Protein AF-A0A1S9CVH1-F1 (afdb_monomer_lite)

pLDDT: mean 71.85, std 16.44, range [32.06, 89.69]

Sequence (109 aa):
MKVQVIYSSLTGSTKKLAEGIFEGLNCDNKSIHDLKEGEPILDGDIILLGYWVDKGTANRQMIDFMETIKGKVVGVFWFCICMCMCMCMHVYLWVYTNKDVHDFYERFM

Secondary structure (DSSP, 8-state):
--EEEEE--SSSHHHHHHHHHHHH---SSEEEEETTT-------SEEEEEEEEETTEE-HHHHHHHHH--SSEEEEEEE---SSS-S------EEEEHHHHHHHHHHH-

Foldseek 3Di:
DAEEEEEEDDPCPLVVVSVVVQVPDPDPHYYYYYVVVHQDDPPGLEYEYEFEDDPQHGDPSVVVNLVVDAQHWYWYWYFDPDVPDDPDRDTDTDIDGSVCVVVVRVVRD

Radius of gyration: 13.41 Å; chains: 1; bounding box: 26×28×38 Å

Structure (mmCIF, N/CA/C/O backbone):
data_AF-A0A1S9CVH1-F1
#
_entry.id   AF-A0A1S9CVH1-F1
#
loop_
_atom_site.group_PDB
_atom_site.id
_atom_site.type_symbol
_atom_site.label_atom_id
_atom_site.label_alt_id
_atom_site.label_comp_id
_atom_site.label_asym_id
_atom_site.label_entity_id
_atom_site.label_seq_id
_atom_site.pdbx_PDB_ins_code
_atom_site.Cartn_x
_atom_site.Cartn_y
_atom_site.Cartn_z
_atom_site.occupancy
_atom_site.B_iso_or_equiv
_atom_site.auth_seq_id
_atom_site.auth_comp_id
_atom_site.auth_asym_id
_atom_site.auth_atom_id
_atom_site.pdbx_PDB_model_num
ATOM 1 N N . MET A 1 1 ? -12.684 5.778 14.200 1.00 71.00 1 MET A N 1
ATOM 2 C CA . MET A 1 1 ? -12.337 5.223 12.882 1.00 71.00 1 MET A CA 1
ATOM 3 C C . MET A 1 1 ? -10.846 5.421 12.697 1.00 71.00 1 MET A C 1
ATOM 5 O O . MET A 1 1 ? -10.402 6.560 12.600 1.00 71.00 1 MET A O 1
ATOM 9 N N . LYS A 1 2 ? -10.077 4.339 12.800 1.00 83.62 2 LYS A N 1
ATOM 10 C CA . LYS A 1 2 ? -8.617 4.353 12.715 1.00 83.62 2 LYS A CA 1
ATOM 11 C C . LYS A 1 2 ? -8.185 3.912 11.321 1.00 83.62 2 LYS A C 1
ATOM 13 O O . LYS A 1 2 ? -8.557 2.821 10.890 1.00 83.62 2 LYS A O 1
ATOM 18 N N . VAL A 1 3 ? -7.424 4.754 10.624 1.00 85.94 3 VAL A N 1
ATOM 19 C CA . VAL A 1 3 ? -6.943 4.475 9.263 1.00 85.94 3 VAL A CA 1
ATOM 20 C C . VAL A 1 3 ? -5.455 4.154 9.308 1.00 85.94 3 VAL A C 1
ATOM 22 O O . VAL A 1 3 ? -4.657 4.949 9.794 1.00 85.94 3 VAL A O 1
ATOM 25 N N . GLN A 1 4 ? -5.057 2.996 8.799 1.00 88.12 4 GLN A N 1
ATOM 26 C CA . GLN A 1 4 ? -3.647 2.629 8.680 1.00 88.12 4 GLN A CA 1
ATOM 27 C C . GLN A 1 4 ? -3.248 2.585 7.214 1.00 88.12 4 GLN A C 1
ATOM 29 O O . GLN A 1 4 ? -3.819 1.825 6.446 1.00 88.12 4 GLN A O 1
ATOM 34 N N . VAL A 1 5 ? -2.264 3.388 6.827 1.00 88.88 5 VAL A N 1
ATOM 35 C CA . VAL A 1 5 ? -1.659 3.370 5.497 1.00 88.88 5 VAL A CA 1
ATOM 36 C C . VAL A 1 5 ? -0.383 2.548 5.586 1.00 88.88 5 VAL A C 1
ATOM 38 O O . VAL A 1 5 ? 0.543 2.905 6.303 1.00 88.88 5 VAL A O 1
ATOM 41 N N . ILE A 1 6 ? -0.329 1.434 4.881 1.00 89.00 6 ILE A N 1
ATOM 42 C CA . ILE A 1 6 ? 0.813 0.529 4.868 1.00 89.00 6 ILE A CA 1
ATOM 43 C C . ILE A 1 6 ? 1.271 0.446 3.427 1.00 89.00 6 ILE A C 1
ATOM 45 O O . ILE A 1 6 ? 0.475 0.119 2.555 1.00 89.00 6 ILE A O 1
ATOM 49 N N . TYR A 1 7 ? 2.527 0.756 3.145 1.00 89.69 7 TYR A N 1
ATOM 50 C CA . TYR A 1 7 ? 3.029 0.712 1.779 1.00 89.69 7 TYR A CA 1
ATOM 51 C C . TYR A 1 7 ? 4.347 -0.046 1.678 1.00 89.69 7 TYR A C 1
ATOM 53 O O . TYR A 1 7 ? 5.057 -0.223 2.658 1.00 89.69 7 TYR A O 1
ATOM 61 N N . SER A 1 8 ? 4.670 -0.508 0.475 1.00 87.94 8 SER A N 1
ATOM 62 C CA . SER A 1 8 ? 5.983 -1.020 0.103 1.00 87.94 8 SER A CA 1
ATOM 63 C C . SER A 1 8 ? 6.478 -0.228 -1.098 1.00 87.94 8 SER A C 1
ATOM 65 O O . SER A 1 8 ? 5.750 -0.028 -2.076 1.00 87.94 8 SER A O 1
ATOM 67 N N . SER A 1 9 ? 7.717 0.255 -1.032 1.00 84.81 9 SER A N 1
ATOM 68 C CA . SER A 1 9 ? 8.297 1.096 -2.077 1.00 84.81 9 SER A CA 1
ATOM 69 C C . SER A 1 9 ? 9.705 0.646 -2.453 1.00 84.81 9 SER A C 1
ATOM 71 O O . SER A 1 9 ? 10.588 0.498 -1.601 1.00 84.81 9 SER A O 1
ATOM 73 N N . LEU A 1 10 ? 9.945 0.468 -3.755 1.00 79.56 10 LEU A N 1
ATOM 74 C CA . LEU A 1 10 ? 11.277 0.163 -4.274 1.00 79.56 10 LEU A CA 1
ATOM 75 C C . LEU A 1 10 ? 12.104 1.439 -4.481 1.00 79.56 10 LEU A C 1
ATOM 77 O O . LEU A 1 10 ? 13.168 1.578 -3.885 1.00 79.56 10 LEU A O 1
ATOM 81 N N . THR A 1 11 ? 11.589 2.374 -5.285 1.00 80.62 11 THR A N 1
ATOM 82 C CA . THR A 1 11 ? 12.286 3.592 -5.748 1.00 80.62 11 THR A CA 1
ATOM 83 C C . THR A 1 11 ? 11.760 4.890 -5.127 1.00 80.62 11 THR A C 1
ATOM 85 O O . THR A 1 11 ? 12.220 5.973 -5.476 1.00 80.62 11 THR A O 1
ATOM 88 N N . GLY A 1 12 ? 10.788 4.813 -4.212 1.00 81.19 12 GLY A N 1
ATOM 89 C CA . GLY A 1 12 ? 10.232 5.983 -3.522 1.00 81.19 12 GLY A CA 1
ATOM 90 C C . GLY A 1 12 ? 8.943 6.553 -4.128 1.00 81.19 12 GLY A C 1
ATOM 91 O O . GLY A 1 12 ? 8.326 7.407 -3.499 1.00 81.19 12 GLY A O 1
ATOM 92 N N . SER A 1 13 ? 8.479 6.080 -5.291 1.00 83.62 13 SER A N 1
ATOM 93 C CA . SER A 1 13 ? 7.227 6.576 -5.898 1.00 83.62 13 SER A CA 1
ATOM 94 C C . SER A 1 13 ? 5.988 6.214 -5.076 1.00 83.62 13 SER A C 1
ATOM 96 O O . SER A 1 13 ? 5.186 7.088 -4.758 1.00 83.62 13 SER A O 1
ATOM 98 N N . THR A 1 14 ? 5.860 4.948 -4.664 1.00 83.50 14 THR A N 1
ATOM 99 C CA . THR A 1 14 ? 4.736 4.486 -3.828 1.00 83.50 14 THR A CA 1
ATOM 100 C C . THR A 1 14 ? 4.718 5.190 -2.472 1.00 83.50 14 THR A C 1
ATOM 102 O O . THR A 1 14 ? 3.645 5.475 -1.952 1.00 83.50 14 THR A O 1
ATOM 105 N N . LYS A 1 15 ? 5.897 5.554 -1.944 1.00 86.75 15 LYS A N 1
ATOM 106 C CA . LYS A 1 15 ? 6.028 6.355 -0.720 1.00 86.75 15 LYS A CA 1
ATOM 107 C C . LYS A 1 15 ? 5.365 7.724 -0.876 1.00 86.75 15 LYS A C 1
ATOM 109 O O . LYS A 1 15 ? 4.495 8.056 -0.085 1.00 86.75 15 LYS A O 1
ATOM 114 N N . LYS A 1 16 ? 5.705 8.473 -1.931 1.00 86.69 16 LYS A N 1
ATOM 115 C CA . LYS A 1 16 ? 5.112 9.798 -2.189 1.00 86.69 16 LYS A CA 1
ATOM 116 C C . LYS A 1 16 ? 3.594 9.734 -2.342 1.00 86.69 16 LYS A C 1
ATOM 118 O O . LYS A 1 16 ? 2.883 10.620 -1.885 1.00 86.69 16 LYS A O 1
ATOM 123 N N . LEU A 1 17 ? 3.098 8.677 -2.986 1.00 85.94 17 LEU A N 1
ATOM 124 C CA . LEU A 1 17 ? 1.664 8.450 -3.122 1.00 85.94 17 LEU A CA 1
ATOM 125 C C . LEU A 1 17 ? 1.003 8.161 -1.765 1.00 85.94 17 LEU A C 1
ATOM 127 O O . LEU A 1 17 ? -0.036 8.738 -1.460 1.00 85.94 17 LEU A O 1
ATOM 131 N N . ALA A 1 18 ? 1.618 7.309 -0.941 1.00 86.75 18 ALA A N 1
ATOM 132 C CA . ALA A 1 18 ? 1.135 7.007 0.403 1.00 86.75 18 ALA A CA 1
ATOM 133 C C . ALA A 1 18 ? 1.139 8.248 1.310 1.00 86.75 18 ALA A C 1
ATOM 135 O O . ALA A 1 18 ? 0.170 8.469 2.029 1.00 86.75 18 ALA A O 1
ATOM 136 N N . GLU A 1 19 ? 2.184 9.077 1.234 1.00 87.75 19 GLU A N 1
ATOM 137 C CA . GLU A 1 19 ? 2.277 10.362 1.938 1.00 87.75 19 GLU A CA 1
ATOM 138 C C . GLU A 1 19 ? 1.158 11.315 1.492 1.00 87.75 19 GLU A C 1
ATOM 140 O O . GLU A 1 19 ? 0.441 11.840 2.337 1.00 87.75 19 GLU A O 1
ATOM 145 N N . GLY A 1 20 ? 0.911 11.449 0.184 1.00 87.62 20 GLY A N 1
ATOM 146 C CA . GLY A 1 20 ? -0.175 12.290 -0.330 1.00 87.62 20 GLY A CA 1
ATOM 147 C C . GLY A 1 20 ? -1.571 11.824 0.101 1.00 87.62 20 GLY A C 1
ATOM 148 O O . GLY A 1 20 ? -2.413 12.642 0.471 1.00 87.62 20 GLY A O 1
ATOM 149 N N . ILE A 1 21 ? -1.821 10.509 0.114 1.00 86.00 21 ILE A N 1
ATOM 150 C CA . ILE A 1 21 ? -3.069 9.945 0.655 1.00 86.00 21 ILE A CA 1
ATOM 151 C C . ILE A 1 21 ? -3.157 10.224 2.158 1.00 86.00 21 ILE A C 1
ATOM 153 O O . ILE A 1 21 ? -4.197 10.659 2.646 1.00 86.00 21 ILE A O 1
ATOM 157 N N . PHE A 1 22 ? -2.067 10.013 2.896 1.00 86.94 22 PHE A N 1
ATOM 158 C CA . PHE A 1 22 ? -2.012 10.257 4.331 1.00 86.94 22 PHE A CA 1
ATOM 159 C C . PHE A 1 22 ? -2.303 11.720 4.675 1.00 86.94 22 PHE A C 1
ATOM 161 O O . PHE A 1 22 ? -3.086 11.975 5.586 1.00 86.94 22 PHE A O 1
ATOM 168 N N . GLU A 1 23 ? -1.737 12.682 3.948 1.00 86.25 23 GLU A N 1
ATOM 169 C CA . GLU A 1 23 ? -2.011 14.112 4.126 1.00 86.25 23 GLU A CA 1
ATOM 170 C C . GLU A 1 23 ? -3.456 14.478 3.762 1.00 86.25 23 GLU A C 1
ATOM 172 O O . GLU A 1 23 ? -4.094 15.222 4.504 1.00 86.25 23 GLU A O 1
ATOM 177 N N . GLY A 1 24 ? -4.002 13.904 2.684 1.00 85.25 24 GLY A N 1
ATOM 178 C CA . GLY A 1 24 ? -5.376 14.156 2.237 1.00 85.25 24 GLY A CA 1
ATOM 179 C C . GLY A 1 24 ? -6.468 13.570 3.141 1.00 85.25 24 GLY A C 1
ATOM 180 O O . GLY A 1 24 ? -7.621 14.001 3.080 1.00 85.25 24 GLY A O 1
ATOM 181 N N . LEU A 1 25 ? -6.135 12.599 3.996 1.00 83.56 25 LEU A N 1
ATOM 182 C CA . LEU A 1 25 ? -7.076 12.021 4.954 1.00 83.56 25 LEU A CA 1
ATOM 183 C C . LEU A 1 25 ? -7.312 12.972 6.134 1.00 83.56 25 LEU A C 1
ATOM 185 O O . LEU A 1 25 ? -6.430 13.187 6.969 1.00 83.56 25 LEU A O 1
ATOM 189 N N . ASN A 1 26 ? -8.538 13.479 6.255 1.00 78.81 26 ASN A N 1
ATOM 190 C CA . ASN A 1 26 ? -8.958 14.368 7.340 1.00 78.81 26 ASN A CA 1
ATOM 191 C C . ASN A 1 26 ? -9.387 13.566 8.589 1.00 78.81 26 ASN A C 1
ATOM 193 O O . ASN A 1 26 ? -10.533 13.625 9.031 1.00 78.81 26 ASN A O 1
ATOM 197 N N . CYS A 1 27 ? -8.480 12.733 9.105 1.00 77.25 27 CYS A N 1
ATOM 198 C CA . CYS A 1 27 ? -8.719 11.844 10.243 1.00 77.25 27 CYS A CA 1
ATOM 199 C C . CYS A 1 27 ? -7.652 12.068 11.321 1.00 77.25 27 CYS A C 1
ATOM 201 O O . CYS A 1 27 ? -6.463 12.038 11.005 1.00 77.25 27 CYS A O 1
ATOM 203 N N . ASP A 1 28 ? -8.057 12.212 12.586 1.00 74.81 28 ASP A N 1
ATOM 204 C CA . ASP A 1 28 ? -7.125 12.370 13.716 1.00 74.81 28 ASP A CA 1
ATOM 205 C C . ASP A 1 28 ? -6.340 11.089 14.029 1.00 74.81 28 ASP A C 1
ATOM 207 O O . ASP A 1 28 ? -5.211 11.136 14.511 1.00 74.81 28 ASP A O 1
ATOM 211 N N . ASN A 1 29 ? -6.928 9.924 13.744 1.00 81.62 29 ASN A N 1
ATOM 212 C CA . ASN A 1 29 ? -6.363 8.623 14.094 1.00 81.62 29 ASN A CA 1
ATOM 213 C C . ASN A 1 29 ? -5.884 7.891 12.833 1.00 81.62 29 ASN A C 1
ATOM 215 O O . ASN A 1 29 ? -6.493 6.916 12.382 1.00 81.62 29 ASN A O 1
ATOM 219 N N . LYS A 1 30 ? -4.815 8.422 12.230 1.00 86.75 30 LYS A N 1
ATOM 220 C CA . LYS A 1 30 ? -4.149 7.852 11.054 1.00 86.75 30 LYS A CA 1
ATOM 221 C C . LYS A 1 30 ? -2.697 7.488 11.353 1.00 86.75 30 LYS A C 1
ATOM 223 O O . LYS A 1 30 ? -2.005 8.206 12.070 1.00 86.75 30 LYS A O 1
ATOM 228 N N . SER A 1 31 ? -2.217 6.384 10.791 1.00 87.19 31 SER A N 1
ATOM 229 C CA . SER A 1 31 ? -0.811 5.966 10.897 1.00 87.19 31 SER A CA 1
ATOM 230 C C . SER A 1 31 ? -0.287 5.541 9.535 1.00 87.19 31 SER A C 1
ATOM 232 O O . SER A 1 31 ? -1.047 4.992 8.742 1.00 87.19 31 SER A O 1
ATOM 234 N N . ILE A 1 32 ? 0.990 5.803 9.265 1.00 88.12 32 ILE A N 1
ATOM 235 C CA . ILE A 1 32 ? 1.664 5.397 8.033 1.00 88.12 32 ILE A CA 1
ATOM 236 C C . ILE A 1 32 ? 2.842 4.480 8.371 1.00 88.12 32 ILE A C 1
ATOM 238 O O . ILE A 1 32 ? 3.605 4.774 9.289 1.00 88.12 32 ILE A O 1
ATOM 242 N N . HIS A 1 33 ? 2.973 3.367 7.652 1.00 88.81 33 HIS A N 1
ATOM 243 C CA . HIS A 1 33 ? 3.999 2.352 7.879 1.00 88.81 33 HIS A CA 1
ATOM 244 C C . HIS A 1 33 ? 4.607 1.886 6.556 1.00 88.81 33 HIS A C 1
ATOM 246 O O . HIS A 1 33 ? 3.889 1.680 5.576 1.00 88.81 33 HIS A O 1
ATOM 252 N N . ASP A 1 34 ? 5.923 1.690 6.546 1.00 87.12 34 ASP A N 1
ATOM 253 C CA . ASP A 1 34 ? 6.641 1.072 5.434 1.00 87.12 34 ASP A CA 1
ATOM 254 C C . ASP A 1 34 ? 6.891 -0.409 5.748 1.00 87.12 34 ASP A C 1
ATOM 256 O O . ASP A 1 34 ? 7.521 -0.749 6.748 1.00 87.12 34 ASP A O 1
ATOM 260 N N . LEU A 1 35 ? 6.428 -1.303 4.873 1.00 85.06 35 LEU A N 1
ATOM 261 C CA . LEU A 1 35 ? 6.625 -2.756 4.992 1.00 85.06 35 LEU A CA 1
ATOM 262 C C . LEU A 1 35 ? 8.101 -3.160 4.950 1.00 85.06 35 LEU A C 1
ATOM 264 O O . LEU A 1 35 ? 8.467 -4.244 5.398 1.00 85.06 35 LEU A O 1
ATOM 268 N N . LYS A 1 36 ? 8.962 -2.290 4.417 1.00 78.75 36 LYS A N 1
ATOM 269 C CA . LYS A 1 36 ? 10.415 -2.474 4.416 1.00 78.75 36 LYS A CA 1
ATOM 270 C C . LYS A 1 36 ? 11.028 -2.349 5.816 1.00 78.75 36 LYS A C 1
ATOM 272 O O . LYS A 1 36 ? 12.074 -2.948 6.050 1.00 78.75 36 LYS A O 1
ATOM 277 N N . GLU A 1 37 ? 10.404 -1.589 6.717 1.00 74.50 37 GLU A N 1
ATOM 278 C CA . GLU A 1 37 ? 10.892 -1.344 8.084 1.00 74.50 37 GLU A CA 1
ATOM 279 C C . GLU A 1 37 ? 10.367 -2.375 9.099 1.00 74.50 37 GLU A C 1
ATOM 281 O O . GLU A 1 37 ? 10.931 -2.520 10.183 1.00 74.50 37 GLU A O 1
ATOM 286 N N . GLY A 1 38 ? 9.328 -3.132 8.738 1.00 73.12 38 GLY A N 1
ATOM 287 C CA . GLY A 1 38 ? 8.770 -4.224 9.535 1.00 73.12 38 GLY A CA 1
ATOM 288 C C . GLY A 1 38 ? 7.265 -4.376 9.331 1.00 73.12 38 GLY A C 1
ATOM 289 O O . GLY A 1 38 ? 6.607 -3.481 8.806 1.00 73.12 38 GLY A O 1
ATOM 290 N N . GLU A 1 39 ? 6.711 -5.511 9.755 1.00 72.69 39 GLU A N 1
ATOM 291 C CA . GLU A 1 39 ? 5.268 -5.760 9.711 1.00 72.69 39 GLU A CA 1
ATOM 292 C C . GLU A 1 39 ? 4.569 -4.975 10.836 1.00 72.69 39 GLU A C 1
ATOM 294 O O . GLU A 1 39 ? 4.790 -5.261 12.018 1.00 72.69 39 GLU A O 1
ATOM 299 N N . PRO A 1 40 ? 3.749 -3.958 10.519 1.00 73.88 40 PRO A N 1
ATOM 300 C CA . PRO A 1 40 ? 3.081 -3.170 11.543 1.00 73.88 40 PRO A CA 1
ATOM 301 C C . PRO A 1 40 ? 1.916 -3.947 12.166 1.00 73.88 40 PRO A C 1
ATOM 303 O O . PRO A 1 40 ? 1.250 -4.756 11.518 1.00 73.88 40 PRO A O 1
ATOM 306 N N . ILE A 1 41 ? 1.611 -3.641 13.429 1.00 71.44 41 ILE A N 1
ATOM 307 C CA . ILE A 1 41 ? 0.444 -4.204 14.113 1.00 71.44 41 ILE A CA 1
ATOM 308 C C . ILE A 1 41 ? -0.831 -3.637 13.473 1.00 71.44 41 ILE A C 1
ATOM 310 O O . ILE A 1 41 ? -1.101 -2.430 13.517 1.00 71.44 41 ILE A O 1
ATOM 314 N N . LEU A 1 42 ? -1.625 -4.539 12.897 1.00 74.19 42 LEU A N 1
ATOM 315 C CA . LEU A 1 42 ? -2.893 -4.251 12.236 1.00 74.19 42 LEU A CA 1
ATOM 316 C C . LEU A 1 42 ? -3.962 -3.860 13.264 1.00 74.19 42 LEU A C 1
ATOM 318 O O . LEU A 1 42 ? -4.757 -4.694 13.693 1.00 74.19 42 LEU A O 1
ATOM 322 N N . ASP A 1 43 ? -4.042 -2.584 13.617 1.00 73.31 43 ASP A N 1
ATOM 323 C CA . ASP A 1 43 ? -5.002 -2.044 14.595 1.00 73.31 43 ASP A CA 1
ATOM 324 C C . ASP A 1 43 ? 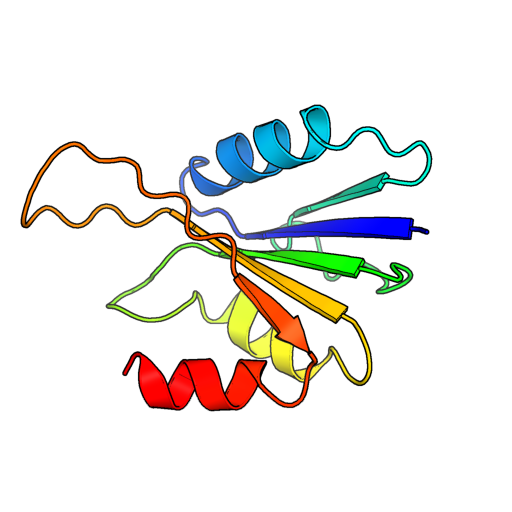-6.025 -1.087 13.952 1.00 73.31 43 ASP A C 1
ATOM 326 O O . ASP A 1 43 ? -6.960 -0.631 14.597 1.00 73.31 43 ASP A O 1
ATOM 330 N N . GLY A 1 44 ? -5.884 -0.797 12.653 1.00 73.31 44 GLY A N 1
ATOM 331 C CA . GLY A 1 44 ? -6.837 0.030 11.909 1.00 73.31 44 GLY A CA 1
ATOM 332 C C . GLY A 1 44 ? -8.189 -0.656 11.678 1.00 73.31 44 GLY A C 1
ATOM 333 O O . GLY A 1 44 ? -8.241 -1.879 11.498 1.00 73.31 44 GLY A O 1
ATOM 334 N N . ASP A 1 45 ? -9.257 0.149 11.643 1.00 78.19 45 ASP A N 1
ATOM 335 C CA . ASP A 1 45 ? -10.576 -0.222 11.103 1.00 78.19 45 ASP A CA 1
ATOM 336 C C . ASP A 1 45 ? -10.505 -0.332 9.570 1.00 78.19 45 ASP A C 1
ATOM 338 O O . ASP A 1 45 ? -11.066 -1.245 8.964 1.00 78.19 45 ASP A O 1
ATOM 342 N N . ILE A 1 46 ? -9.783 0.616 8.958 1.00 81.56 46 ILE A N 1
ATOM 343 C CA . ILE A 1 46 ? -9.540 0.714 7.519 1.00 81.56 46 ILE A CA 1
ATOM 344 C C . ILE A 1 46 ? -8.035 0.644 7.295 1.00 81.56 46 ILE A C 1
ATOM 346 O O . ILE A 1 46 ? -7.276 1.422 7.878 1.00 81.56 46 ILE A O 1
ATOM 350 N N . ILE A 1 47 ? -7.606 -0.273 6.438 1.00 85.69 47 ILE A N 1
ATOM 351 C CA . ILE A 1 47 ? -6.204 -0.441 6.061 1.00 85.69 47 ILE A CA 1
ATOM 352 C C . ILE A 1 47 ? -6.060 -0.064 4.590 1.00 85.69 47 ILE A C 1
ATOM 354 O O . ILE A 1 47 ? -6.783 -0.583 3.753 1.00 85.69 47 ILE A O 1
ATOM 358 N N . LEU A 1 48 ? -5.143 0.836 4.261 1.00 86.44 48 LEU A N 1
ATOM 359 C CA . LEU A 1 48 ? -4.805 1.218 2.896 1.00 86.44 48 LEU A CA 1
ATOM 360 C C . LEU A 1 48 ? -3.438 0.630 2.549 1.00 86.44 48 LEU A C 1
ATOM 362 O O . LEU A 1 48 ? -2.438 1.031 3.132 1.00 86.44 48 LEU A O 1
ATOM 366 N N . LEU A 1 49 ? -3.399 -0.310 1.612 1.00 86.81 49 LEU A N 1
ATOM 367 C CA . LEU A 1 49 ? -2.215 -1.034 1.174 1.00 86.81 49 LEU A CA 1
ATOM 368 C C . LEU A 1 49 ? -1.662 -0.449 -0.124 1.00 86.81 49 LEU A C 1
ATOM 370 O O . LEU A 1 49 ? -2.295 -0.528 -1.172 1.00 86.81 49 LEU A O 1
ATOM 374 N N . GLY A 1 50 ? -0.458 0.105 -0.052 1.00 87.75 50 GLY A N 1
ATOM 375 C CA . GLY A 1 50 ? 0.277 0.658 -1.180 1.00 87.75 50 GLY A CA 1
ATOM 376 C C . GLY A 1 50 ? 1.333 -0.305 -1.703 1.00 87.75 50 GLY A C 1
ATOM 377 O O . GLY A 1 50 ? 2.314 -0.538 -1.005 1.00 87.75 50 GLY A O 1
ATOM 378 N N . TYR A 1 51 ? 1.219 -0.826 -2.921 1.00 85.56 51 TYR A N 1
ATOM 379 C CA . TYR A 1 51 ? 2.279 -1.662 -3.503 1.00 85.56 51 TYR A CA 1
ATOM 380 C C . TYR A 1 51 ? 2.861 -1.087 -4.790 1.00 85.56 51 TYR A C 1
ATOM 382 O O . TYR A 1 51 ? 2.325 -0.171 -5.413 1.00 85.56 51 TYR A O 1
ATOM 390 N N . TRP A 1 52 ? 4.018 -1.610 -5.178 1.00 83.00 52 TRP A N 1
ATOM 391 C CA . TRP A 1 52 ? 4.583 -1.426 -6.510 1.00 83.00 52 TRP A CA 1
ATOM 392 C C . TRP A 1 52 ? 4.351 -2.707 -7.313 1.00 83.00 52 TRP A C 1
ATOM 394 O O . TRP A 1 52 ? 4.308 -3.797 -6.737 1.00 83.00 52 TRP A O 1
ATOM 404 N N . VAL A 1 53 ? 4.159 -2.575 -8.626 1.00 78.31 53 VAL A N 1
ATOM 405 C CA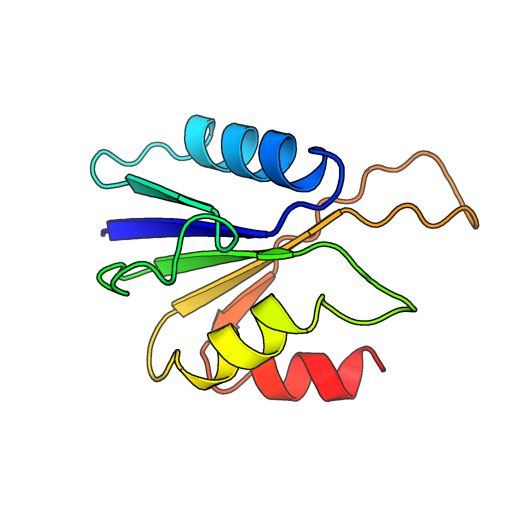 . VAL A 1 53 ? 3.990 -3.747 -9.492 1.00 78.31 53 VAL A CA 1
ATOM 406 C C . VAL A 1 53 ? 5.342 -4.231 -9.972 1.00 78.31 53 VAL A C 1
ATOM 408 O O . VAL A 1 53 ? 6.106 -3.471 -10.566 1.00 78.31 53 VAL A O 1
ATOM 411 N N . ASP A 1 54 ? 5.591 -5.510 -9.731 1.00 76.62 54 ASP A N 1
ATOM 412 C CA . ASP A 1 54 ? 6.695 -6.268 -10.292 1.00 76.62 54 ASP A CA 1
ATOM 413 C C . ASP A 1 54 ? 6.122 -7.248 -11.317 1.00 76.62 54 ASP A C 1
ATOM 415 O O . ASP A 1 54 ? 5.243 -8.042 -10.997 1.00 76.62 54 ASP A O 1
ATOM 419 N N . LYS A 1 55 ? 6.581 -7.172 -12.572 1.00 75.06 55 LYS A N 1
ATOM 420 C CA . LYS A 1 55 ? 6.197 -8.110 -13.650 1.00 75.06 55 LYS A CA 1
ATOM 421 C C . LYS A 1 55 ? 4.680 -8.307 -13.851 1.00 75.06 55 LYS A C 1
ATOM 423 O O . LYS A 1 55 ? 4.251 -9.376 -14.268 1.00 75.06 55 LYS A O 1
ATOM 428 N N . GLY A 1 56 ? 3.878 -7.274 -13.591 1.00 69.94 56 GLY A N 1
ATOM 429 C CA . GLY A 1 56 ? 2.418 -7.322 -13.738 1.00 69.94 56 GLY A CA 1
ATOM 430 C C . GLY A 1 56 ? 1.650 -7.706 -12.469 1.00 69.94 56 GLY A C 1
ATOM 431 O O . GLY A 1 56 ? 0.431 -7.612 -12.472 1.00 69.94 56 GLY A O 1
ATOM 432 N N . THR A 1 57 ? 2.328 -8.058 -11.371 1.00 70.94 57 THR A N 1
ATOM 433 C CA . THR A 1 57 ? 1.697 -8.438 -10.093 1.00 70.94 57 THR A CA 1
ATOM 434 C C . THR A 1 57 ? 2.152 -7.533 -8.947 1.00 70.94 57 THR A C 1
ATOM 436 O O . THR A 1 57 ? 3.161 -6.840 -9.073 1.00 70.94 57 THR A O 1
ATOM 439 N N . ALA A 1 58 ? 1.454 -7.526 -7.802 1.00 79.38 58 ALA A N 1
ATOM 440 C CA . ALA A 1 58 ? 1.979 -6.842 -6.615 1.00 79.38 58 ALA A CA 1
ATOM 441 C C . ALA A 1 58 ? 3.314 -7.456 -6.171 1.00 79.38 58 ALA A C 1
ATOM 443 O O . ALA A 1 58 ? 3.617 -8.620 -6.450 1.00 79.38 58 ALA A O 1
ATOM 444 N N . ASN A 1 59 ? 4.120 -6.668 -5.464 1.00 83.38 59 ASN A N 1
ATOM 445 C CA . ASN A 1 59 ? 5.367 -7.155 -4.899 1.00 83.38 59 ASN A CA 1
ATOM 446 C C . ASN A 1 59 ? 5.111 -8.290 -3.896 1.00 83.38 59 ASN A C 1
ATOM 448 O O . ASN A 1 59 ? 4.176 -8.232 -3.101 1.00 83.38 59 ASN A O 1
ATOM 452 N N . ARG A 1 60 ? 6.006 -9.282 -3.880 1.00 81.94 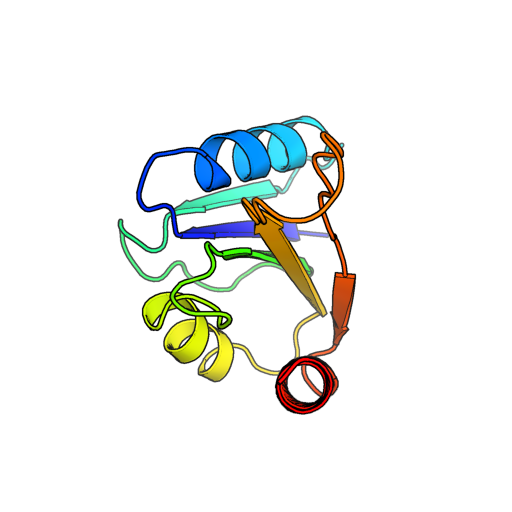60 ARG A N 1
ATOM 453 C CA . ARG A 1 60 ? 5.876 -10.490 -3.049 1.00 81.94 60 ARG A CA 1
ATOM 454 C C . ARG A 1 60 ? 5.606 -10.188 -1.571 1.00 81.94 60 ARG A C 1
ATOM 456 O O . ARG A 1 60 ? 4.630 -10.675 -1.031 1.00 81.94 60 ARG A O 1
ATOM 463 N N . GLN A 1 61 ? 6.370 -9.262 -0.989 1.00 83.50 61 GLN A N 1
ATOM 464 C CA . GLN A 1 61 ? 6.170 -8.775 0.385 1.00 83.50 61 GLN A CA 1
ATOM 465 C C . GLN A 1 61 ? 4.726 -8.340 0.687 1.00 83.50 61 GLN A C 1
ATOM 467 O O . GLN A 1 61 ? 4.235 -8.576 1.782 1.00 83.50 61 GLN A O 1
ATOM 472 N N . MET A 1 62 ? 4.050 -7.683 -0.261 1.00 83.06 62 MET A N 1
ATOM 473 C CA . MET A 1 62 ? 2.667 -7.258 -0.060 1.00 83.06 62 MET A CA 1
ATOM 474 C C . MET A 1 62 ? 1.696 -8.434 -0.188 1.00 83.06 62 MET A C 1
ATOM 476 O O . MET A 1 62 ? 0.706 -8.472 0.531 1.00 83.06 62 MET A O 1
ATOM 480 N N . ILE A 1 63 ? 1.977 -9.392 -1.074 1.00 81.44 63 ILE A N 1
ATOM 481 C CA . ILE A 1 63 ? 1.184 -10.622 -1.198 1.00 81.44 63 ILE A CA 1
ATOM 482 C C . ILE A 1 63 ? 1.207 -11.381 0.130 1.00 81.44 63 ILE A C 1
ATOM 484 O O . ILE A 1 63 ? 0.144 -11.620 0.696 1.00 81.44 63 ILE A O 1
ATOM 488 N N . ASP A 1 64 ? 2.404 -11.653 0.659 1.00 81.94 64 ASP A N 1
ATOM 489 C CA . ASP A 1 64 ? 2.581 -12.320 1.955 1.00 81.94 64 ASP A CA 1
ATOM 490 C C . ASP A 1 64 ? 1.851 -11.547 3.075 1.00 81.94 64 ASP A C 1
ATOM 492 O O . ASP A 1 64 ? 1.142 -12.127 3.897 1.00 81.94 64 ASP A O 1
ATOM 496 N N . PHE A 1 65 ? 1.940 -10.210 3.074 1.00 81.94 65 PHE A N 1
ATOM 497 C CA . PHE A 1 65 ? 1.265 -9.377 4.070 1.00 81.94 65 PHE A CA 1
ATOM 498 C C . PHE A 1 65 ? -0.266 -9.436 3.966 1.00 81.94 65 PHE A C 1
ATOM 500 O O . PHE A 1 65 ? -0.959 -9.496 4.985 1.00 81.94 65 PHE A O 1
ATOM 507 N N . MET A 1 66 ? -0.818 -9.454 2.751 1.00 76.69 66 MET A N 1
ATOM 508 C CA . MET A 1 66 ? -2.262 -9.544 2.528 1.00 76.69 66 MET A CA 1
ATOM 509 C C . MET A 1 66 ? -2.860 -10.847 3.068 1.00 76.69 66 MET A C 1
ATOM 511 O O . MET A 1 66 ? -3.984 -10.820 3.567 1.00 76.69 66 MET A O 1
ATOM 515 N N . GLU A 1 67 ? -2.117 -11.958 3.046 1.00 78.19 67 GLU A N 1
ATOM 516 C CA . GLU A 1 67 ? -2.575 -13.243 3.601 1.00 78.19 67 GLU A CA 1
ATOM 517 C C . GLU A 1 67 ? -2.778 -13.203 5.126 1.00 78.19 67 GLU A C 1
ATOM 519 O O . GLU A 1 67 ? -3.603 -13.944 5.677 1.00 78.19 67 GLU A O 1
ATOM 524 N N . THR A 1 68 ? -2.057 -12.315 5.818 1.00 77.50 68 THR A N 1
ATOM 525 C CA . THR A 1 68 ? -2.162 -12.137 7.276 1.00 77.50 68 THR A CA 1
ATOM 526 C C . THR A 1 68 ? -3.386 -11.316 7.687 1.00 77.50 68 THR A C 1
ATOM 528 O O . THR A 1 68 ? -3.915 -11.484 8.790 1.00 77.50 68 THR A O 1
ATOM 531 N N . ILE A 1 69 ? -3.881 -10.449 6.800 1.00 76.12 69 ILE A N 1
ATOM 532 C CA . ILE A 1 69 ? -5.028 -9.584 7.068 1.00 76.12 69 ILE A CA 1
ATOM 533 C C . ILE A 1 69 ? -6.300 -10.411 6.886 1.00 76.12 69 ILE A C 1
ATOM 535 O O . ILE A 1 69 ? -6.556 -10.927 5.803 1.00 76.12 69 ILE A O 1
ATOM 539 N N . LYS A 1 70 ? -7.139 -10.516 7.924 1.00 70.75 70 LYS A N 1
ATOM 540 C CA . LYS A 1 70 ? -8.454 -11.179 7.850 1.00 70.75 70 LYS A CA 1
ATOM 541 C C . LYS A 1 70 ? -9.524 -10.352 8.557 1.00 70.75 70 LYS A C 1
ATOM 543 O O . LYS A 1 70 ? -9.297 -9.837 9.648 1.00 70.75 70 LYS A O 1
ATOM 548 N N . GLY A 1 71 ? -10.699 -10.226 7.934 1.00 69.69 71 GLY A N 1
ATOM 549 C CA . GLY A 1 71 ? -11.882 -9.602 8.550 1.00 69.69 71 GLY A CA 1
ATOM 550 C C . GLY A 1 71 ? -11.856 -8.072 8.693 1.00 69.69 71 GLY A C 1
ATOM 551 O O . GLY A 1 71 ? -12.643 -7.538 9.469 1.00 69.69 71 GLY A O 1
ATOM 552 N N . LYS A 1 72 ? -10.983 -7.366 7.960 1.00 74.69 72 LYS A N 1
ATOM 553 C CA . LYS A 1 72 ? -10.877 -5.892 7.966 1.00 74.69 72 LYS A CA 1
ATOM 554 C C . LYS A 1 72 ? -11.228 -5.279 6.607 1.00 74.69 72 LYS A C 1
ATOM 556 O O . LYS A 1 72 ? -11.219 -5.979 5.591 1.00 74.69 72 LYS A O 1
ATOM 561 N N . VAL A 1 73 ? -11.542 -3.980 6.594 1.00 80.44 73 VAL A N 1
ATOM 562 C CA . VAL A 1 73 ? -11.750 -3.202 5.361 1.00 80.44 73 VAL A CA 1
ATOM 563 C C . VAL A 1 73 ? -10.385 -2.800 4.816 1.00 80.44 73 VAL A C 1
ATOM 565 O O . VAL A 1 73 ? -9.602 -2.167 5.526 1.00 80.44 73 VAL A O 1
ATOM 568 N N . VAL A 1 74 ? -10.091 -3.183 3.574 1.00 81.44 74 VAL A N 1
ATOM 569 C CA . VAL A 1 74 ? -8.769 -3.011 2.967 1.00 81.44 74 VAL A CA 1
ATOM 570 C C . VAL A 1 74 ? -8.898 -2.266 1.642 1.00 81.44 74 VAL A C 1
ATOM 572 O O . VAL A 1 74 ? -9.465 -2.777 0.686 1.00 81.44 74 VAL A O 1
ATOM 575 N N . GLY A 1 75 ? -8.365 -1.053 1.556 1.00 83.38 75 GLY A N 1
ATOM 576 C CA . GLY A 1 75 ? -8.148 -0.380 0.280 1.00 83.38 75 GLY A CA 1
ATOM 577 C C . GLY A 1 75 ? -6.780 -0.724 -0.282 1.00 83.38 75 GLY A C 1
ATOM 578 O O . GLY A 1 75 ? -5.819 -0.773 0.470 1.00 83.38 75 GLY A O 1
ATOM 579 N N . VAL A 1 76 ? -6.668 -0.943 -1.586 1.00 82.06 76 VAL A N 1
ATOM 580 C CA . VAL A 1 76 ? -5.381 -1.117 -2.268 1.00 82.06 76 VAL A CA 1
ATOM 581 C C . VAL A 1 76 ? -5.130 0.055 -3.204 1.00 82.06 76 VAL A C 1
ATOM 583 O O . VAL A 1 76 ? -6.048 0.551 -3.861 1.00 82.06 76 VAL A O 1
ATOM 586 N N . PHE A 1 77 ? -3.881 0.500 -3.252 1.00 84.00 77 PHE A N 1
ATOM 587 C CA . PHE A 1 77 ? -3.400 1.477 -4.211 1.00 84.00 77 PHE A CA 1
ATOM 588 C C . PHE A 1 77 ? -2.015 1.094 -4.706 1.00 84.00 77 PHE A C 1
ATOM 590 O O . PHE A 1 77 ? -1.220 0.450 -4.023 1.00 84.00 77 PHE A O 1
ATOM 597 N N . TRP A 1 78 ? -1.713 1.488 -5.931 1.00 77.38 78 TRP A N 1
ATOM 598 C CA . TRP A 1 78 ? -0.440 1.159 -6.539 1.00 77.38 78 TRP A CA 1
ATOM 599 C C . TRP A 1 78 ? -0.103 2.156 -7.639 1.00 77.38 78 TRP A C 1
ATOM 601 O O . TRP A 1 78 ? -0.983 2.726 -8.284 1.00 77.38 78 TRP A O 1
ATOM 611 N N . PHE A 1 79 ? 1.197 2.357 -7.841 1.00 71.19 79 PHE A N 1
ATOM 612 C CA . PHE A 1 79 ? 1.721 3.154 -8.938 1.00 71.19 79 PHE A CA 1
ATOM 613 C C . PHE A 1 79 ? 2.261 2.273 -10.077 1.00 71.19 79 PHE A C 1
ATOM 615 O O . PHE A 1 79 ? 3.307 1.629 -9.935 1.00 71.19 79 PHE A O 1
ATOM 622 N N . CYS A 1 80 ? 1.564 2.266 -11.219 1.00 65.62 80 CYS A N 1
ATOM 623 C CA . CYS A 1 80 ? 2.037 1.661 -12.465 1.00 65.62 80 CYS A CA 1
ATOM 624 C C . CYS A 1 80 ? 2.795 2.681 -13.307 1.00 65.62 80 CYS A C 1
ATOM 626 O O .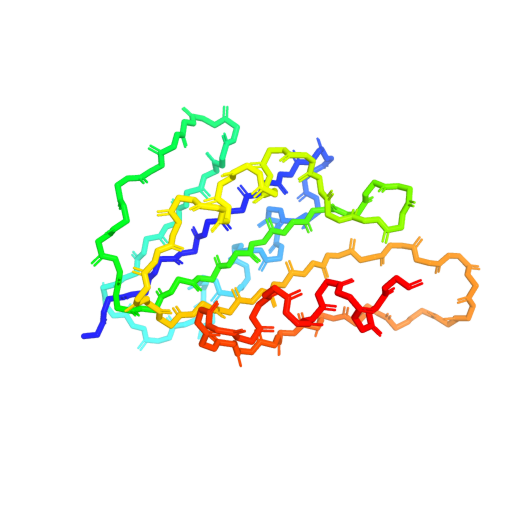 CYS A 1 80 ? 2.262 3.756 -13.575 1.00 65.62 80 CYS A O 1
ATOM 628 N N . ILE A 1 81 ? 3.954 2.300 -13.843 1.00 62.34 81 ILE A N 1
ATOM 629 C CA . ILE A 1 81 ? 4.503 2.963 -15.027 1.00 62.34 81 ILE A CA 1
ATOM 630 C C . ILE A 1 81 ? 4.279 2.039 -16.231 1.00 62.34 81 ILE A C 1
ATOM 632 O O . ILE A 1 81 ? 5.133 1.256 -16.635 1.00 62.34 81 ILE A O 1
ATOM 636 N N . CYS A 1 82 ? 3.062 2.052 -16.776 1.00 51.03 82 CYS A N 1
ATOM 637 C CA . CYS A 1 82 ? 2.832 1.413 -18.064 1.00 51.03 82 CYS A CA 1
ATOM 638 C C . CYS A 1 82 ? 3.334 2.373 -19.142 1.00 51.03 82 CYS A C 1
ATOM 640 O O . CYS A 1 82 ? 2.825 3.481 -19.285 1.00 51.03 82 CYS A O 1
ATOM 642 N N . MET A 1 83 ? 4.350 1.958 -19.898 1.00 45.50 83 MET A N 1
ATOM 643 C CA . MET A 1 83 ? 4.886 2.738 -21.020 1.00 45.50 83 MET A CA 1
ATOM 644 C C . MET A 1 83 ? 4.001 2.640 -22.279 1.00 45.50 83 MET A C 1
ATOM 646 O O . MET A 1 83 ? 4.352 3.177 -23.328 1.00 45.50 83 MET A O 1
ATOM 650 N N . CYS A 1 84 ? 2.853 1.960 -22.188 1.00 43.56 84 CYS A N 1
ATOM 651 C CA . CYS A 1 84 ? 1.866 1.844 -23.250 1.00 43.56 84 CYS A CA 1
ATOM 652 C C . CYS A 1 84 ? 0.622 2.663 -22.866 1.00 43.56 84 CYS A C 1
ATOM 654 O O . CYS A 1 84 ? -0.053 2.347 -21.895 1.00 43.5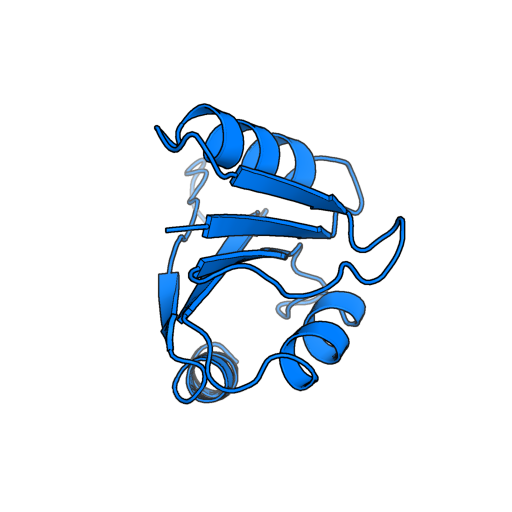6 84 CYS A O 1
ATOM 656 N N . MET A 1 85 ? 0.345 3.710 -23.650 1.00 39.09 85 MET A N 1
ATOM 657 C CA . MET A 1 85 ? -0.806 4.625 -23.565 1.00 39.09 85 MET A CA 1
ATOM 658 C C . MET A 1 85 ? -0.810 5.637 -22.401 1.00 39.09 85 MET A C 1
ATOM 660 O O . MET A 1 85 ? -1.300 5.381 -21.312 1.00 39.09 85 MET A O 1
ATOM 664 N N . CYS A 1 86 ? -0.438 6.871 -22.763 1.00 32.19 86 CYS A N 1
ATOM 665 C CA . CYS A 1 86 ? -0.868 8.129 -22.143 1.00 32.19 86 CYS A CA 1
ATOM 666 C C . CYS A 1 86 ? -0.271 8.470 -20.760 1.00 32.19 86 CYS A C 1
ATOM 668 O O . CYS A 1 86 ? -0.268 7.677 -19.829 1.00 32.19 86 CYS A O 1
ATOM 670 N N . MET A 1 87 ? 0.190 9.715 -20.610 1.00 32.06 87 MET A N 1
ATOM 671 C CA . MET A 1 87 ? 0.632 10.340 -19.353 1.00 32.06 87 MET A CA 1
ATOM 672 C C . MET A 1 87 ? -0.529 10.543 -18.355 1.00 32.06 87 MET A C 1
ATOM 674 O O . MET A 1 87 ? -0.752 11.649 -17.870 1.00 32.06 87 MET A O 1
ATOM 678 N N . CYS A 1 88 ? -1.285 9.499 -18.025 1.00 32.34 88 CYS A N 1
ATOM 679 C CA . CYS A 1 88 ? -2.251 9.538 -16.936 1.00 32.34 88 CYS A CA 1
ATOM 680 C C . CYS A 1 88 ? -1.684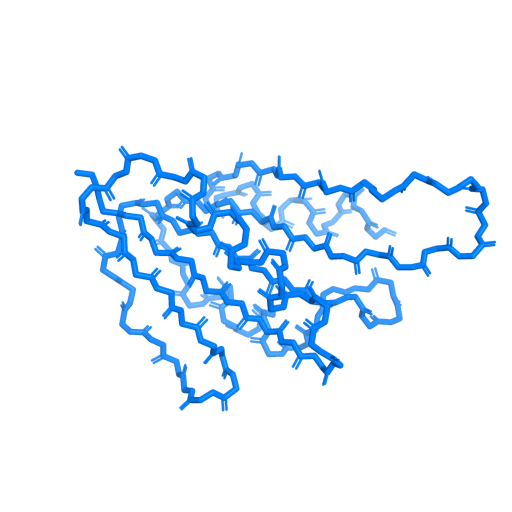 8.746 -15.764 1.00 32.34 88 CYS A C 1
ATOM 682 O O . CYS A 1 88 ? -1.692 7.517 -15.759 1.00 32.34 88 CYS A O 1
ATOM 684 N N . MET A 1 89 ? -1.193 9.474 -14.761 1.00 38.56 89 MET A N 1
ATOM 685 C CA . MET A 1 89 ? -0.887 8.942 -13.438 1.00 38.56 89 MET A CA 1
ATOM 686 C C . MET A 1 89 ? -2.194 8.450 -12.801 1.00 38.56 89 MET A C 1
ATOM 688 O O . MET A 1 89 ? -2.842 9.177 -12.054 1.00 38.56 89 MET A O 1
ATOM 692 N N . HIS A 1 90 ? -2.638 7.244 -13.154 1.00 46.16 90 HIS A N 1
ATOM 693 C CA . HIS A 1 90 ? -3.830 6.655 -12.563 1.00 46.16 90 HIS A CA 1
ATOM 694 C C . HIS A 1 90 ? -3.478 6.079 -11.195 1.00 46.16 90 HIS A C 1
ATOM 696 O O . HIS A 1 90 ? -2.906 4.996 -11.077 1.00 46.16 90 HIS A O 1
ATOM 702 N N . VAL A 1 91 ? -3.837 6.822 -10.152 1.00 46.44 91 VAL A N 1
ATOM 703 C CA . VAL A 1 91 ? -3.966 6.279 -8.803 1.00 46.44 91 VAL A CA 1
ATOM 704 C C . VAL A 1 91 ? -5.261 5.475 -8.781 1.00 46.44 91 VAL A C 1
ATOM 706 O O . VAL A 1 91 ? -6.349 6.045 -8.733 1.00 46.44 91 VAL A O 1
ATOM 709 N N . TYR A 1 92 ? -5.157 4.152 -8.850 1.00 52.75 92 TYR A N 1
ATOM 710 C CA . TYR A 1 92 ? -6.302 3.278 -8.616 1.00 52.75 92 TYR A CA 1
ATOM 711 C C . TYR A 1 92 ? -6.416 3.037 -7.116 1.00 52.75 92 TYR A C 1
ATOM 713 O O . TYR A 1 92 ? -5.629 2.280 -6.560 1.00 52.75 92 TYR A O 1
ATOM 721 N N . LEU A 1 93 ? -7.366 3.707 -6.463 1.00 48.50 93 LEU A N 1
ATOM 722 C CA . LEU A 1 93 ? -7.776 3.382 -5.101 1.00 48.50 93 LEU A CA 1
ATOM 723 C C . LEU A 1 93 ? -9.034 2.525 -5.193 1.00 48.50 93 LEU A C 1
ATOM 725 O O . LEU A 1 93 ? -10.108 3.032 -5.511 1.00 48.50 93 LEU A O 1
ATOM 729 N N . TRP A 1 94 ? -8.899 1.234 -4.923 1.00 54.66 94 TRP A N 1
ATOM 730 C CA . TRP A 1 94 ? -10.048 0.345 -4.801 1.00 54.66 94 TRP A CA 1
ATOM 731 C C . TRP A 1 94 ? -10.189 -0.100 -3.356 1.00 54.66 94 TRP A C 1
ATOM 733 O O . TRP A 1 94 ? -9.234 -0.590 -2.758 1.00 54.66 94 TRP A O 1
ATOM 743 N N . VAL A 1 95 ? -11.379 0.096 -2.791 1.00 52.47 95 VAL A N 1
ATOM 744 C CA . VAL A 1 95 ? -11.710 -0.342 -1.434 1.00 52.47 95 VAL A CA 1
ATOM 745 C C . VAL A 1 95 ? -12.372 -1.703 -1.528 1.00 52.47 95 VAL A C 1
ATOM 747 O O . VAL A 1 95 ? -13.456 -1.826 -2.091 1.00 52.47 95 VAL A O 1
ATOM 750 N N . TYR A 1 96 ? -11.720 -2.712 -0.969 1.00 57.03 96 TYR A N 1
ATOM 751 C CA . TYR A 1 96 ? -12.217 -4.073 -0.911 1.00 57.03 96 TYR A CA 1
ATOM 752 C C . TYR A 1 96 ? -12.498 -4.479 0.531 1.00 57.03 96 TYR A C 1
ATOM 754 O O . TYR A 1 96 ? -11.862 -4.047 1.497 1.00 57.03 96 TYR A O 1
ATOM 762 N N . THR A 1 97 ? -13.452 -5.381 0.685 1.00 50.53 97 THR A N 1
ATOM 763 C CA . THR A 1 97 ? -13.550 -6.202 1.883 1.00 50.53 97 THR A CA 1
ATOM 764 C C . THR A 1 97 ? -12.751 -7.481 1.665 1.00 50.53 97 THR A C 1
ATOM 766 O O . THR A 1 97 ? -12.625 -7.953 0.545 1.00 50.53 97 THR A O 1
ATOM 769 N N . ASN A 1 98 ? -12.159 -8.042 2.720 1.00 50.81 98 ASN A N 1
ATOM 770 C CA . ASN A 1 98 ? -11.183 -9.142 2.648 1.00 50.81 98 ASN A CA 1
ATOM 771 C C . ASN A 1 98 ? -11.598 -10.373 1.798 1.00 50.81 98 ASN A C 1
ATOM 773 O O . ASN A 1 98 ? -10.726 -11.097 1.334 1.00 50.81 98 ASN A O 1
ATOM 777 N N . LYS A 1 99 ? -12.900 -10.597 1.551 1.00 47.78 99 LYS A N 1
ATOM 778 C CA . LYS A 1 99 ? -13.386 -11.643 0.630 1.00 47.78 99 LYS A CA 1
ATOM 779 C C . LYS A 1 99 ? -13.150 -11.319 -0.853 1.00 47.78 99 LYS A C 1
ATOM 781 O O . LYS A 1 99 ? -12.970 -12.239 -1.636 1.00 47.78 99 LYS A O 1
ATOM 786 N N . ASP A 1 100 ? -13.117 -10.042 -1.218 1.00 53.53 100 ASP A N 1
ATOM 787 C CA . ASP A 1 100 ? -13.022 -9.556 -2.599 1.00 53.53 100 ASP A CA 1
ATOM 788 C C . ASP A 1 100 ? -11.571 -9.277 -3.033 1.00 53.53 100 ASP A C 1
ATOM 790 O O . ASP A 1 100 ? -11.278 -9.239 -4.223 1.00 53.53 100 ASP A O 1
ATOM 794 N N . VAL A 1 101 ? -10.635 -9.106 -2.085 1.00 50.44 101 VAL A N 1
ATOM 795 C CA . VAL A 1 101 ? -9.205 -8.859 -2.388 1.00 50.44 101 VAL A CA 1
ATOM 796 C C . VAL A 1 101 ? -8.562 -10.044 -3.115 1.00 50.44 101 VAL A C 1
ATOM 798 O O . VAL A 1 101 ? -7.752 -9.844 -4.017 1.00 50.44 101 VAL A O 1
ATOM 801 N N . HIS A 1 102 ? -8.916 -11.275 -2.734 1.00 49.12 102 HIS A N 1
ATOM 802 C CA . HIS A 1 102 ? -8.419 -12.477 -3.411 1.00 49.12 102 HIS A CA 1
ATOM 803 C C . HIS A 1 102 ? -9.032 -12.614 -4.817 1.00 49.12 102 HIS A C 1
ATOM 805 O O . HIS A 1 102 ? -8.321 -12.916 -5.770 1.00 49.12 102 HIS A O 1
ATOM 811 N N . ASP A 1 103 ? -10.322 -12.282 -4.956 1.00 47.38 103 ASP A N 1
ATOM 812 C CA . ASP A 1 103 ? -11.064 -12.266 -6.229 1.00 47.38 103 ASP A CA 1
ATOM 813 C C . ASP A 1 103 ? -10.494 -11.225 -7.215 1.00 47.38 103 ASP A C 1
ATOM 815 O O . ASP A 1 103 ? -10.361 -11.483 -8.409 1.00 47.38 103 ASP A O 1
ATOM 819 N N . PHE A 1 104 ? -10.048 -10.065 -6.715 1.00 52.19 104 PHE A N 1
ATOM 820 C CA . PHE A 1 104 ? -9.345 -9.056 -7.516 1.00 52.19 104 PHE A CA 1
ATOM 821 C C . PHE A 1 104 ? -8.071 -9.606 -8.168 1.00 52.19 104 PHE A C 1
ATOM 823 O O . PHE A 1 104 ? -7.797 -9.300 -9.329 1.00 52.19 104 PHE A O 1
ATOM 830 N N . TYR A 1 105 ? -7.309 -10.429 -7.445 1.00 51.16 105 TYR A N 1
ATOM 831 C CA . TYR A 1 105 ? -6.078 -11.026 -7.960 1.00 51.16 105 TYR A CA 1
ATOM 832 C C . TYR A 1 105 ? -6.347 -11.969 -9.139 1.00 51.16 105 TYR A C 1
ATOM 834 O O . TYR A 1 105 ? -5.617 -11.927 -10.126 1.00 51.16 105 TYR A O 1
ATOM 842 N N . GLU A 1 106 ? -7.418 -12.763 -9.072 1.00 45.97 106 GLU A N 1
ATOM 843 C CA . GLU A 1 106 ? -7.834 -13.632 -10.183 1.00 45.97 106 GLU A CA 1
ATOM 844 C C . GLU A 1 106 ? -8.436 -12.859 -11.362 1.00 45.97 106 GLU A C 1
ATOM 846 O O . GLU A 1 106 ? -8.450 -13.358 -12.482 1.00 45.97 106 GLU A O 1
ATOM 851 N N . ARG A 1 107 ? -8.938 -11.641 -11.133 1.00 39.09 107 ARG A N 1
ATOM 852 C CA . ARG A 1 107 ? -9.639 -10.845 -12.150 1.00 39.09 107 ARG A CA 1
ATOM 853 C C . ARG A 1 107 ? -8.742 -9.889 -12.938 1.00 39.09 107 ARG A C 1
ATOM 855 O O . ARG A 1 107 ? -9.176 -9.372 -13.967 1.00 39.09 107 ARG A O 1
ATOM 862 N N . PHE A 1 108 ? -7.535 -9.621 -12.442 1.00 40.44 108 PHE A N 1
ATOM 863 C CA . PHE A 1 108 ? -6.548 -8.739 -13.077 1.00 40.44 108 PHE A CA 1
ATOM 864 C C . PHE A 1 108 ? -5.286 -9.465 -13.577 1.00 40.44 108 PHE A C 1
ATOM 866 O O . PHE A 1 108 ? -4.459 -8.822 -14.230 1.00 40.44 108 PHE A O 1
ATOM 873 N N . MET A 1 109 ? -5.148 -10.769 -13.305 1.00 38.69 109 MET A N 1
ATOM 874 C CA . MET A 1 109 ? -4.266 -11.680 -14.055 1.00 38.69 109 MET A CA 1
ATOM 875 C C . MET A 1 109 ? -4.998 -12.263 -15.265 1.00 38.69 109 MET A C 1
ATOM 877 O O . MET A 1 109 ? -4.304 -12.547 -16.267 1.00 38.69 109 MET A O 1
#